Protein AF-A0A817NLB4-F1 (afdb_monomer)

Solvent-accessible surface area (backbone atoms only — not comparable to full-atom values): 5009 Å² total; per-residue (Å²): 128,78,47,80,47,75,48,80,38,77,95,74,34,36,30,43,33,36,31,35,30,97,54,79,61,84,83,73,71,67,58,63,61,53,52,50,54,52,50,53,56,39,48,76,71,68,50,59,72,89,78,52,80,73,92,68,54,46,77,45,80,45,55,32,77,47,68,66,62,45,50,53,50,53,51,52,62,54,61,77,69,114

Mean predicted aligned error: 4.41 Å

Foldseek 3Di:
DKDWDWDADPVQLEIEIEIADPDFDDPDDPVLVVLVVVQVVVVVVVDDPVPRDDSPHHYDYGYDNDVVVVVVVVCVVVVVVD

Secondary structure (DSSP, 8-state):
--EEEEEEEGGGTEEEEEEE-SS-------HHHHHHHHHHHHHHTT--GGGSPPTT-EEEEEEES-HHHHHHHHHHHHHTT-

Structure (mmCIF, N/CA/C/O backbone):
data_AF-A0A817NLB4-F1
#
_entry.id   AF-A0A817NLB4-F1
#
loop_
_atom_site.group_PDB
_atom_site.id
_atom_site.type_symbol
_atom_site.label_atom_id
_atom_site.label_alt_id
_atom_site.label_comp_id
_atom_site.label_asym_id
_atom_site.label_entity_id
_atom_site.label_seq_id
_atom_site.pdbx_PDB_ins_code
_atom_site.Cartn_x
_atom_site.Cartn_y
_atom_site.Cartn_z
_atom_site.occupancy
_atom_site.B_iso_or_equiv
_atom_site.auth_seq_id
_atom_site.auth_comp_id
_atom_site.auth_asym_id
_atom_site.auth_atom_id
_atom_site.pdbx_PDB_model_num
ATOM 1 N N . GLY A 1 1 ? 2.581 -9.962 -14.028 1.00 61.69 1 GLY A N 1
ATOM 2 C CA . GLY A 1 1 ? 1.758 -10.137 -12.814 1.00 61.69 1 GLY A CA 1
ATOM 3 C C . GLY A 1 1 ? 1.759 -8.840 -12.038 1.00 61.69 1 GLY A C 1
ATOM 4 O O . GLY A 1 1 ? 2.757 -8.137 -12.115 1.00 61.69 1 GLY A O 1
ATOM 5 N N . LYS A 1 2 ? 0.665 -8.508 -11.345 1.00 85.44 2 LYS A N 1
ATOM 6 C CA . LYS A 1 2 ? 0.601 -7.309 -10.497 1.00 85.44 2 LYS A CA 1
ATOM 7 C C . LYS A 1 2 ? 1.105 -7.651 -9.097 1.00 85.44 2 LYS A C 1
ATOM 9 O O . LYS A 1 2 ? 0.657 -8.645 -8.530 1.00 85.44 2 LYS A O 1
ATOM 14 N N . LEU A 1 3 ? 2.022 -6.855 -8.557 1.00 91.00 3 LEU A N 1
ATOM 15 C CA . LEU A 1 3 ? 2.514 -6.995 -7.183 1.00 91.00 3 LEU A CA 1
ATOM 16 C C . LEU A 1 3 ? 2.165 -5.733 -6.403 1.00 91.00 3 LEU A C 1
ATOM 18 O O . LEU A 1 3 ? 2.412 -4.629 -6.876 1.00 91.00 3 LEU A O 1
ATOM 22 N N . PHE A 1 4 ? 1.631 -5.912 -5.200 1.00 93.69 4 PHE A N 1
ATOM 23 C CA . PHE A 1 4 ? 1.333 -4.830 -4.273 1.00 93.69 4 PHE A CA 1
ATOM 24 C C . PHE A 1 4 ? 2.177 -5.024 -3.021 1.00 93.69 4 PHE A C 1
ATOM 26 O O . PHE A 1 4 ? 2.153 -6.092 -2.411 1.00 93.69 4 PHE A O 1
ATOM 33 N N . ILE A 1 5 ? 2.916 -3.991 -2.639 1.00 94.12 5 ILE A N 1
ATOM 34 C CA . ILE A 1 5 ? 3.691 -3.953 -1.402 1.00 94.12 5 ILE A CA 1
ATOM 35 C C . ILE A 1 5 ? 3.261 -2.699 -0.655 1.00 94.12 5 ILE A C 1
ATOM 37 O O . ILE A 1 5 ? 3.207 -1.621 -1.242 1.00 94.12 5 ILE A O 1
ATOM 41 N N . ALA A 1 6 ? 2.964 -2.822 0.636 1.00 94.06 6 ALA A N 1
ATOM 42 C CA . ALA A 1 6 ? 2.582 -1.694 1.475 1.00 94.06 6 ALA A CA 1
ATOM 43 C C . ALA A 1 6 ? 3.465 -1.616 2.725 1.00 94.06 6 ALA A C 1
ATOM 45 O O . ALA A 1 6 ? 3.742 -2.632 3.360 1.00 94.06 6 ALA A O 1
ATOM 46 N N . LEU A 1 7 ? 3.885 -0.403 3.084 1.00 93.44 7 LEU A N 1
ATOM 47 C CA . LEU A 1 7 ? 4.567 -0.087 4.335 1.00 93.44 7 LEU A CA 1
ATOM 48 C C . LEU A 1 7 ? 3.673 0.825 5.171 1.00 93.44 7 LEU A C 1
ATOM 50 O O . LEU A 1 7 ? 3.421 1.971 4.792 1.00 93.44 7 LEU A O 1
ATOM 54 N N . PHE A 1 8 ? 3.240 0.319 6.322 1.00 91.12 8 PHE A N 1
ATOM 55 C CA . PHE A 1 8 ? 2.470 1.069 7.309 1.00 91.12 8 PHE A CA 1
ATOM 56 C C . PHE A 1 8 ? 3.405 1.735 8.310 1.00 91.12 8 PHE A C 1
ATOM 58 O O . PHE A 1 8 ? 4.406 1.160 8.739 1.00 91.12 8 PHE A O 1
ATOM 65 N N . ILE A 1 9 ? 3.098 2.984 8.642 1.00 89.12 9 ILE A N 1
ATOM 66 C CA . ILE A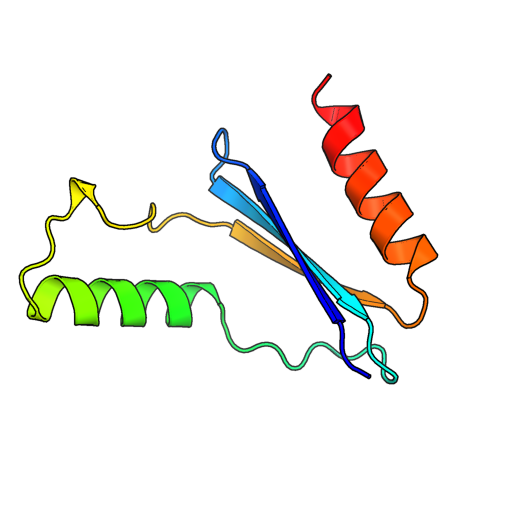 1 9 ? 3.990 3.877 9.372 1.00 89.12 9 ILE A CA 1
ATOM 67 C C . ILE A 1 9 ? 3.190 4.433 10.550 1.00 89.12 9 ILE A C 1
ATOM 69 O O . ILE A 1 9 ? 2.567 5.487 10.418 1.00 89.12 9 ILE A O 1
ATOM 73 N N . PRO A 1 10 ? 3.179 3.727 11.694 1.00 80.69 10 PRO A N 1
ATOM 74 C CA . PRO A 1 10 ? 2.265 4.049 12.785 1.00 80.69 10 PRO A CA 1
ATOM 75 C C . PRO A 1 10 ? 2.452 5.472 13.320 1.00 80.69 10 PRO A C 1
ATOM 77 O O . PRO A 1 10 ? 1.479 6.198 13.482 1.00 80.69 10 PRO A O 1
ATOM 80 N N . ASN A 1 11 ? 3.704 5.909 13.495 1.00 81.81 11 ASN A N 1
ATOM 81 C CA . ASN A 1 11 ? 4.037 7.175 14.160 1.00 81.81 11 ASN A CA 1
ATOM 82 C C . ASN A 1 11 ? 3.446 8.429 13.494 1.00 81.81 11 ASN A C 1
ATOM 84 O O . ASN A 1 11 ? 3.360 9.467 14.137 1.00 81.81 11 ASN A O 1
ATOM 88 N N . ASN A 1 12 ? 3.090 8.374 12.208 1.00 83.75 12 ASN A N 1
ATOM 89 C CA . ASN A 1 12 ? 2.506 9.512 11.490 1.00 83.75 12 ASN A CA 1
ATOM 90 C C . ASN A 1 12 ? 1.320 9.120 10.601 1.00 83.75 12 ASN A C 1
ATOM 92 O O . ASN A 1 12 ? 0.987 9.858 9.675 1.00 83.75 12 ASN A O 1
ATOM 96 N N . CYS A 1 13 ? 0.730 7.946 10.844 1.00 88.31 13 CYS A N 1
ATOM 97 C CA . CYS A 1 13 ? -0.360 7.379 10.052 1.00 88.31 13 CYS A CA 1
ATOM 98 C C . CYS A 1 13 ? -0.093 7.339 8.533 1.00 88.31 13 CYS A C 1
ATOM 100 O O . CYS A 1 13 ? -1.023 7.259 7.738 1.00 88.31 13 CYS A O 1
ATOM 102 N N . ARG A 1 14 ? 1.158 7.386 8.061 1.00 91.19 14 ARG A N 1
ATOM 103 C CA . ARG A 1 14 ? 1.427 7.294 6.619 1.00 91.19 14 ARG A CA 1
ATOM 104 C C . ARG A 1 14 ? 1.402 5.842 6.160 1.00 91.19 14 ARG A C 1
ATOM 106 O O . ARG A 1 14 ? 1.835 4.933 6.868 1.00 91.19 14 ARG A O 1
ATOM 113 N N . VAL A 1 15 ? 0.942 5.622 4.938 1.00 93.69 15 VAL A N 1
ATOM 114 C CA . VAL A 1 15 ? 0.991 4.317 4.281 1.00 93.69 15 VAL A CA 1
ATOM 115 C C . VAL A 1 15 ? 1.581 4.516 2.903 1.00 93.69 15 VAL A C 1
ATOM 117 O O . VAL A 1 15 ? 1.005 5.213 2.074 1.00 93.69 15 VAL A O 1
ATOM 120 N N . PHE A 1 16 ? 2.730 3.905 2.650 1.00 95.06 16 PHE A N 1
ATOM 121 C CA . PHE A 1 16 ? 3.311 3.891 1.316 1.00 95.06 16 PHE A CA 1
ATOM 122 C C . PHE A 1 16 ? 2.932 2.594 0.613 1.00 95.06 16 PHE A C 1
ATOM 124 O O . PHE A 1 16 ? 3.130 1.520 1.175 1.00 95.06 16 PHE A O 1
ATOM 131 N N . ILE A 1 17 ? 2.409 2.683 -0.605 1.00 95.62 17 ILE A N 1
ATOM 132 C CA . ILE A 1 17 ? 2.004 1.532 -1.413 1.00 95.62 17 ILE A CA 1
ATOM 133 C C . ILE A 1 17 ? 2.783 1.567 -2.725 1.00 95.62 17 ILE A C 1
ATOM 135 O O . ILE A 1 17 ? 2.604 2.472 -3.539 1.00 95.62 17 ILE A O 1
ATOM 139 N N . GLY A 1 18 ? 3.636 0.569 -2.931 1.00 95.75 18 GLY A N 1
ATOM 140 C CA . GLY A 1 18 ? 4.294 0.292 -4.202 1.00 95.75 18 GLY A CA 1
ATOM 141 C C . GLY A 1 18 ? 3.507 -0.738 -5.004 1.00 95.75 18 GLY A C 1
ATOM 142 O O . GLY A 1 18 ? 3.138 -1.786 -4.474 1.00 95.75 18 GLY A O 1
ATOM 143 N N . ILE A 1 19 ? 3.269 -0.449 -6.279 1.00 95.19 19 ILE A N 1
ATOM 144 C CA . ILE A 1 19 ? 2.566 -1.325 -7.215 1.00 95.19 19 ILE A CA 1
ATOM 145 C C . ILE A 1 19 ? 3.499 -1.604 -8.387 1.00 95.19 19 ILE A C 1
ATOM 147 O O . ILE A 1 19 ? 3.912 -0.667 -9.066 1.00 95.19 19 ILE A O 1
ATOM 151 N N . LEU A 1 20 ? 3.823 -2.873 -8.622 1.00 94.81 20 LEU A N 1
ATOM 152 C CA . LEU A 1 20 ? 4.462 -3.312 -9.858 1.00 94.81 20 LEU A CA 1
ATOM 153 C C . LEU A 1 20 ? 3.359 -3.648 -10.858 1.00 94.81 20 LEU A C 1
ATOM 155 O O . LEU A 1 20 ? 2.599 -4.597 -10.636 1.00 94.81 20 LEU A O 1
ATOM 159 N N . ASP A 1 21 ? 3.270 -2.886 -11.939 1.00 93.00 21 ASP A N 1
ATOM 160 C CA . ASP A 1 21 ? 2.330 -3.149 -13.027 1.00 93.00 21 ASP A CA 1
ATOM 161 C C . ASP A 1 21 ? 3.022 -2.959 -14.381 1.00 93.00 21 ASP A C 1
ATOM 163 O O . ASP A 1 21 ? 4.037 -2.284 -14.499 1.00 93.00 21 ASP A O 1
ATOM 167 N N . SER A 1 22 ? 2.460 -3.576 -15.414 1.00 90.88 22 SER A N 1
ATOM 168 C CA . SER A 1 22 ? 2.885 -3.434 -16.812 1.00 90.88 22 SER A CA 1
ATOM 169 C C . SER A 1 22 ? 2.622 -2.042 -17.395 1.00 90.88 22 SER A C 1
ATOM 171 O O . SER A 1 22 ? 3.204 -1.681 -18.413 1.00 90.88 22 SER A O 1
ATOM 173 N N . ILE A 1 23 ? 1.747 -1.264 -16.752 1.00 88.50 23 ILE A N 1
ATOM 174 C CA . ILE A 1 23 ? 1.370 0.090 -17.151 1.00 88.50 23 ILE A CA 1
ATOM 175 C C . ILE A 1 23 ? 1.588 0.999 -15.947 1.00 88.50 23 ILE A C 1
ATOM 177 O O . ILE A 1 23 ? 1.117 0.716 -14.847 1.00 88.50 23 ILE A O 1
ATOM 181 N N . ARG A 1 24 ? 2.289 2.117 -16.148 1.00 85.94 24 ARG A N 1
ATOM 182 C CA . ARG A 1 24 ? 2.601 3.086 -15.090 1.00 85.94 24 ARG A CA 1
ATOM 183 C C . ARG A 1 24 ? 1.425 4.022 -14.783 1.00 85.94 24 ARG A C 1
ATOM 185 O O . ARG A 1 24 ? 1.592 5.238 -14.721 1.00 85.94 24 ARG A O 1
ATOM 192 N N . GLU A 1 25 ? 0.239 3.461 -14.601 1.00 88.38 25 GLU A N 1
ATOM 193 C CA . GLU A 1 25 ? -0.988 4.207 -14.341 1.00 88.38 25 GLU A CA 1
ATOM 194 C C . GLU A 1 25 ? -1.620 3.762 -13.021 1.00 88.38 25 GLU A C 1
ATOM 196 O O . GLU A 1 25 ? -1.713 2.574 -12.708 1.00 88.38 25 GLU A O 1
ATOM 201 N N . ASN A 1 26 ? -2.024 4.737 -12.204 1.00 87.88 26 ASN A N 1
ATOM 202 C CA . ASN A 1 26 ? -2.639 4.465 -10.915 1.00 87.88 26 ASN A CA 1
ATOM 203 C C . ASN A 1 26 ? -4.154 4.306 -11.056 1.00 87.88 26 ASN A C 1
ATOM 205 O O . ASN A 1 26 ? -4.888 5.291 -11.040 1.00 87.88 26 ASN A O 1
ATOM 209 N N . HIS A 1 27 ? -4.613 3.058 -11.101 1.00 89.12 27 HIS A N 1
ATOM 210 C CA . HIS A 1 27 ? -6.037 2.714 -11.079 1.00 89.12 27 HIS A CA 1
ATOM 211 C C . HIS A 1 27 ? -6.571 2.407 -9.670 1.00 89.12 27 HIS A C 1
ATOM 213 O O . HIS A 1 27 ? -7.640 1.811 -9.530 1.00 89.12 27 HIS A O 1
ATOM 219 N N . MET A 1 28 ? -5.838 2.765 -8.608 1.00 90.12 28 MET A N 1
ATOM 220 C CA . MET A 1 28 ? -6.324 2.544 -7.248 1.00 90.12 28 MET A CA 1
ATOM 221 C C . MET A 1 28 ? -7.539 3.432 -6.953 1.00 90.12 28 MET A C 1
ATOM 223 O O . MET A 1 28 ? -7.538 4.619 -7.292 1.00 90.12 28 MET A O 1
ATOM 227 N N . PRO A 1 29 ? -8.564 2.897 -6.267 1.00 92.12 29 PRO A N 1
ATOM 228 C CA . PRO A 1 29 ? -9.669 3.708 -5.782 1.00 92.12 29 PRO A CA 1
ATOM 229 C C . PRO A 1 29 ? -9.186 4.679 -4.698 1.00 92.12 29 PRO A C 1
ATOM 231 O O . PRO A 1 29 ? -8.079 4.566 -4.168 1.00 92.12 29 PRO A O 1
ATOM 234 N N . ASN A 1 30 ? -10.049 5.617 -4.304 1.00 92.19 30 ASN A N 1
ATOM 235 C CA . ASN A 1 30 ? -9.776 6.470 -3.152 1.00 92.19 30 ASN A CA 1
ATOM 236 C C . ASN A 1 30 ? -9.693 5.615 -1.870 1.00 92.19 30 ASN A C 1
ATOM 238 O O . ASN A 1 30 ? -10.715 5.237 -1.291 1.00 92.19 30 ASN A O 1
ATOM 242 N N . LEU A 1 31 ? -8.465 5.320 -1.440 1.00 92.94 31 LEU A N 1
ATOM 243 C CA . LEU A 1 31 ? -8.171 4.445 -0.306 1.00 92.94 31 LEU A CA 1
ATOM 244 C C . LEU A 1 31 ? -8.684 4.992 1.028 1.00 92.94 31 LEU A C 1
ATOM 246 O O . LEU A 1 31 ? -9.122 4.208 1.863 1.00 92.9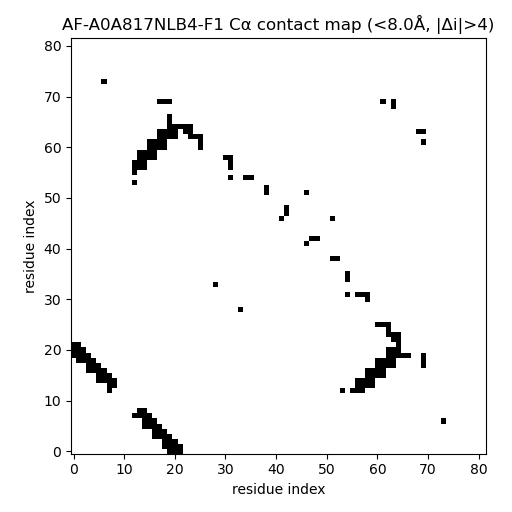4 31 LEU A O 1
ATOM 250 N N . ASN A 1 32 ? -8.726 6.316 1.199 1.00 91.50 32 ASN A N 1
ATOM 251 C CA . ASN A 1 32 ? -9.311 6.937 2.391 1.00 91.50 32 ASN A CA 1
ATOM 252 C C . ASN A 1 32 ? -10.809 6.661 2.477 1.00 91.50 32 ASN A C 1
ATOM 254 O O . ASN A 1 32 ? -11.318 6.253 3.519 1.00 91.50 32 ASN A O 1
ATOM 258 N N . LYS A 1 33 ? -11.519 6.830 1.356 1.00 93.12 33 LYS A N 1
ATOM 259 C CA . LYS A 1 33 ? -12.948 6.512 1.279 1.00 93.12 33 LYS A CA 1
ATOM 260 C C . LYS A 1 33 ? -13.192 5.019 1.510 1.00 93.12 33 LYS A C 1
ATOM 262 O O . LYS A 1 33 ? -14.137 4.659 2.203 1.00 93.12 33 LYS A O 1
ATOM 267 N N . LEU A 1 34 ? -12.339 4.160 0.954 1.00 93.38 34 LEU A N 1
ATOM 268 C CA . LEU A 1 34 ? -12.446 2.711 1.117 1.00 93.38 34 LEU A CA 1
ATOM 269 C C . LEU A 1 34 ? -12.230 2.280 2.577 1.00 93.38 34 LEU A C 1
ATOM 271 O O . LEU A 1 34 ? -13.046 1.523 3.099 1.00 93.38 34 LEU A O 1
ATOM 275 N N . LEU A 1 35 ? -11.198 2.810 3.243 1.00 92.31 35 LEU A N 1
ATOM 276 C CA . LEU A 1 35 ? -10.928 2.567 4.662 1.00 92.31 35 LEU A CA 1
ATOM 277 C C . LEU A 1 35 ? -12.099 3.028 5.534 1.00 92.31 35 LEU A C 1
ATOM 279 O O . LEU A 1 35 ? -12.591 2.257 6.352 1.00 92.31 35 LEU A O 1
ATOM 283 N N . LYS A 1 36 ? -12.586 4.255 5.315 1.00 91.81 36 LYS A N 1
ATOM 284 C CA . LYS A 1 36 ? -13.707 4.817 6.074 1.00 91.81 36 LYS A CA 1
ATOM 285 C C . LYS A 1 36 ? -14.960 3.948 5.958 1.00 91.81 36 LYS A C 1
ATOM 287 O O . LYS A 1 36 ? -15.544 3.578 6.972 1.00 91.81 36 LYS A O 1
ATOM 292 N N . ASN A 1 37 ? -15.326 3.566 4.734 1.00 93.88 37 ASN A N 1
ATOM 293 C CA . ASN A 1 37 ? -16.484 2.709 4.486 1.00 93.88 37 ASN A CA 1
ATOM 294 C C . ASN A 1 37 ? -16.340 1.333 5.162 1.00 93.88 37 ASN A C 1
ATOM 296 O O . ASN A 1 37 ? -17.323 0.775 5.645 1.00 93.88 37 ASN A O 1
ATOM 300 N N . GLU A 1 38 ? -15.133 0.759 5.179 1.00 93.56 38 GLU A N 1
ATOM 301 C CA . GLU A 1 38 ? -14.870 -0.517 5.851 1.00 93.56 38 GLU A CA 1
ATOM 302 C C . GLU A 1 38 ? -14.974 -0.385 7.380 1.00 93.56 38 GLU A C 1
ATOM 304 O O . GLU A 1 38 ? -15.600 -1.228 8.023 1.00 93.56 38 GLU A O 1
ATOM 309 N N . CYS A 1 39 ? -14.445 0.695 7.964 1.00 93.12 39 CYS A N 1
ATOM 310 C CA . CYS A 1 39 ? -14.604 0.998 9.388 1.00 93.12 39 CYS A CA 1
ATOM 311 C C . CYS A 1 39 ? -16.081 1.166 9.772 1.00 93.12 39 CYS A C 1
ATOM 313 O O . CYS A 1 39 ? -16.532 0.553 10.737 1.00 93.12 39 CYS A O 1
ATOM 315 N N . GLU A 1 40 ? -16.860 1.923 8.994 1.00 93.31 40 GLU A N 1
ATOM 316 C CA . GLU A 1 40 ? -1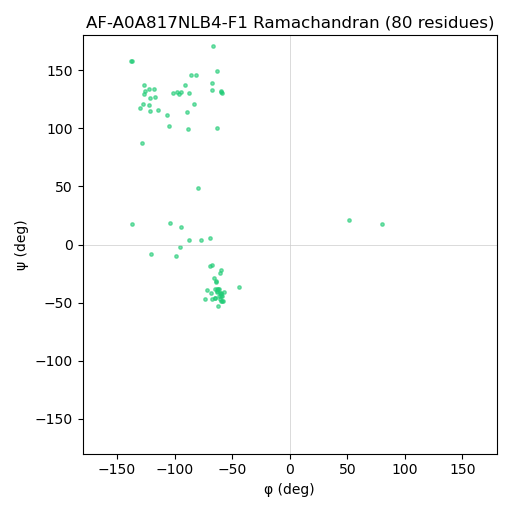8.302 2.110 9.218 1.00 93.31 40 GLU A CA 1
ATOM 317 C C . GLU A 1 40 ? -19.063 0.776 9.188 1.00 93.31 40 GLU A C 1
ATOM 319 O O . GLU A 1 40 ? -19.869 0.497 10.076 1.00 93.31 40 GLU A O 1
ATOM 324 N N . LYS A 1 41 ? -18.759 -0.100 8.221 1.00 94.94 41 LYS A N 1
ATOM 325 C CA . LYS A 1 41 ? -19.352 -1.446 8.153 1.00 94.94 41 LYS A CA 1
ATOM 326 C C . LYS A 1 41 ? -19.002 -2.306 9.366 1.00 94.94 41 LYS A C 1
ATOM 328 O O . LYS A 1 41 ? -19.832 -3.093 9.812 1.00 94.94 41 LYS A O 1
ATOM 333 N N . ARG A 1 42 ? -17.776 -2.206 9.885 1.00 94.62 42 ARG A N 1
ATOM 334 C CA . ARG A 1 42 ? -17.340 -2.955 11.077 1.00 94.62 42 ARG A CA 1
ATOM 335 C C . ARG A 1 42 ? -17.989 -2.428 12.352 1.00 94.62 42 ARG A C 1
ATOM 337 O O . ARG A 1 42 ? -18.415 -3.238 13.171 1.00 94.62 42 ARG A O 1
ATOM 344 N N . LEU A 1 43 ? -18.145 -1.111 12.476 1.00 94.06 43 LEU A N 1
ATOM 345 C CA . LEU A 1 43 ? -18.895 -0.486 13.570 1.00 94.06 43 LEU A CA 1
ATOM 346 C C . LEU A 1 43 ? -20.350 -0.959 13.593 1.00 94.06 43 LEU A C 1
ATOM 348 O O . LEU A 1 43 ? -20.851 -1.348 14.642 1.00 94.06 43 LEU A O 1
ATOM 352 N N . GLN A 1 44 ? -21.007 -1.019 12.431 1.00 94.62 44 GLN A N 1
ATOM 353 C CA . GLN A 1 44 ? -22.375 -1.547 12.314 1.00 94.62 44 GLN A CA 1
ATOM 354 C C . GLN A 1 44 ? -22.492 -3.019 12.743 1.00 94.62 44 GLN A C 1
ATOM 356 O O . GLN A 1 44 ? -23.563 -3.456 13.151 1.00 94.62 44 GLN A O 1
ATOM 361 N N . LYS A 1 45 ? -21.394 -3.783 12.677 1.00 95.81 45 LYS A N 1
ATOM 362 C CA . LYS A 1 45 ? -21.310 -5.174 13.151 1.00 95.81 45 LYS A CA 1
ATOM 363 C C . LYS A 1 45 ? -20.938 -5.294 14.635 1.00 95.81 45 LYS A C 1
ATOM 365 O O . LYS A 1 45 ? -20.761 -6.411 15.111 1.00 95.81 45 LYS A O 1
ATOM 370 N N . GLY A 1 46 ? -20.803 -4.179 15.355 1.00 93.38 46 GLY A N 1
ATOM 371 C CA . GLY A 1 46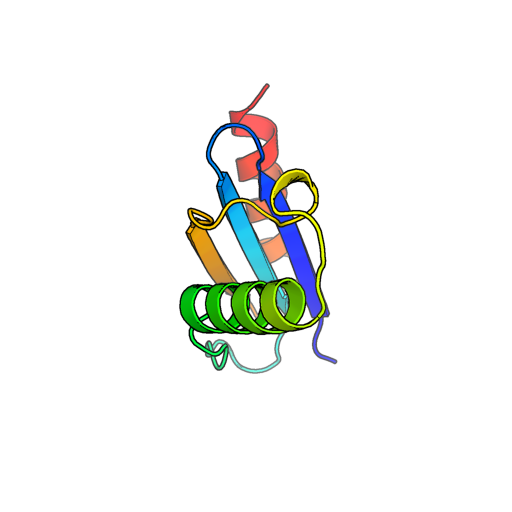 ? -20.491 -4.159 16.786 1.00 93.38 46 GLY A CA 1
ATOM 372 C C . GLY A 1 46 ? -19.011 -4.356 17.128 1.00 93.38 46 GLY A C 1
ATOM 373 O O . GLY A 1 46 ? -18.701 -4.690 18.267 1.00 93.38 46 GLY A O 1
ATOM 374 N N . ILE A 1 47 ? -18.090 -4.172 16.172 1.00 94.31 47 ILE A N 1
ATOM 375 C CA . ILE A 1 47 ? -16.646 -4.176 16.462 1.00 94.31 47 ILE A CA 1
ATOM 376 C C . ILE A 1 47 ? -16.298 -2.949 17.314 1.00 94.31 47 ILE A C 1
ATOM 378 O O . ILE A 1 47 ? -16.686 -1.832 16.966 1.00 94.31 47 ILE A O 1
ATOM 382 N N . ASP A 1 48 ? -15.533 -3.150 18.391 1.00 90.81 48 ASP A N 1
ATOM 383 C CA . ASP A 1 48 ? -15.035 -2.054 19.227 1.00 90.81 48 ASP A CA 1
ATOM 384 C C . ASP A 1 48 ? -14.165 -1.089 18.403 1.00 90.81 48 ASP A C 1
ATOM 386 O O . ASP A 1 48 ? -13.236 -1.490 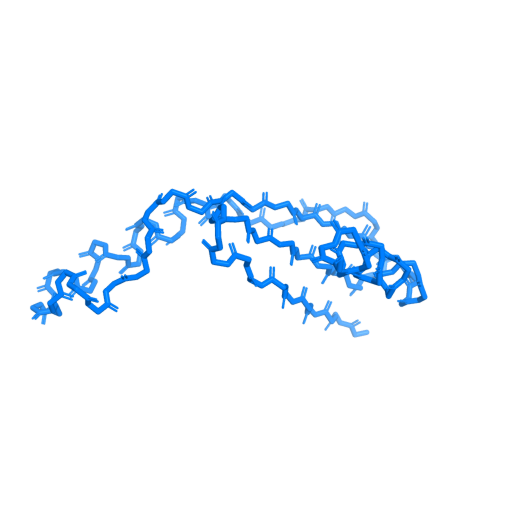17.700 1.00 90.81 48 ASP A O 1
ATOM 390 N N . THR A 1 49 ? -14.453 0.202 18.547 1.00 87.62 49 THR A N 1
ATOM 391 C CA . THR A 1 49 ? -13.652 1.334 18.073 1.00 87.62 49 THR A CA 1
ATOM 392 C C . THR A 1 49 ? -12.150 1.210 18.337 1.00 87.62 49 THR A C 1
ATOM 394 O O . THR A 1 49 ? -11.365 1.589 17.472 1.00 87.62 49 THR A O 1
ATOM 397 N N . ASN A 1 50 ? -11.735 0.633 19.469 1.00 88.88 50 ASN A N 1
ATOM 398 C CA . ASN A 1 50 ? -10.320 0.458 19.817 1.00 88.88 50 ASN A CA 1
ATOM 399 C C . ASN A 1 50 ? -9.594 -0.567 18.931 1.00 88.88 50 ASN A C 1
ATOM 401 O O . ASN A 1 50 ? -8.367 -0.589 18.878 1.00 88.88 50 ASN A O 1
ATOM 405 N N . LEU A 1 51 ? -10.347 -1.427 18.239 1.00 88.06 51 LEU A N 1
ATOM 406 C CA . LEU A 1 51 ? -9.826 -2.432 17.311 1.00 88.06 51 LEU A CA 1
ATOM 407 C C . LEU A 1 51 ? -9.837 -1.945 15.858 1.00 88.06 51 LEU A C 1
ATOM 409 O O . LEU A 1 51 ? -9.419 -2.675 14.953 1.00 88.06 51 LEU A O 1
ATOM 413 N N . LEU A 1 52 ? -10.345 -0.736 15.608 1.00 87.88 52 LEU A N 1
ATOM 414 C CA . LEU A 1 52 ? -10.377 -0.158 14.275 1.00 87.88 52 LEU A CA 1
ATOM 415 C C . LEU A 1 52 ? -9.064 0.563 13.959 1.00 87.88 52 LEU A C 1
ATOM 417 O O . LEU A 1 52 ? -8.440 1.161 14.836 1.00 87.88 52 LEU A O 1
ATOM 421 N N . PRO A 1 53 ? -8.633 0.533 12.689 1.00 84.31 53 PRO A N 1
ATOM 422 C CA . PRO A 1 53 ? -7.498 1.328 12.253 1.00 84.31 53 PRO A CA 1
ATOM 423 C C . PRO A 1 53 ? -7.797 2.827 12.397 1.00 84.31 53 PRO A C 1
ATOM 425 O O . PRO A 1 53 ? -8.933 3.271 12.231 1.00 84.31 53 PRO A O 1
ATOM 428 N N . ILE A 1 54 ? -6.753 3.616 12.652 1.00 77.00 54 ILE A N 1
ATOM 429 C CA . ILE A 1 54 ? -6.846 5.077 12.764 1.00 77.00 54 ILE A CA 1
ATOM 430 C C . ILE A 1 54 ? -7.406 5.654 11.449 1.00 77.00 54 ILE A C 1
ATOM 432 O O . ILE A 1 54 ? -6.915 5.339 10.368 1.00 77.00 54 ILE A O 1
ATOM 436 N N . ASN A 1 55 ? -8.423 6.516 11.504 1.00 69.94 55 ASN A N 1
ATOM 437 C CA . ASN A 1 55 ? -9.082 7.045 10.296 1.00 69.94 55 ASN A CA 1
ATOM 438 C C . ASN A 1 55 ? -8.289 8.153 9.569 1.00 69.94 55 ASN A C 1
ATOM 440 O O . ASN A 1 55 ? -8.766 8.706 8.582 1.00 69.94 55 ASN A O 1
ATOM 444 N N . GLU A 1 56 ? -7.078 8.463 10.027 1.00 81.25 56 GLU A N 1
ATOM 445 C CA . GLU A 1 56 ? -6.229 9.548 9.515 1.00 81.25 56 GLU A CA 1
ATOM 446 C C . GLU A 1 56 ? -5.077 9.039 8.638 1.00 81.25 56 GLU A C 1
ATOM 448 O O . GLU A 1 56 ? -4.089 9.744 8.420 1.00 81.25 56 GLU A O 1
ATOM 453 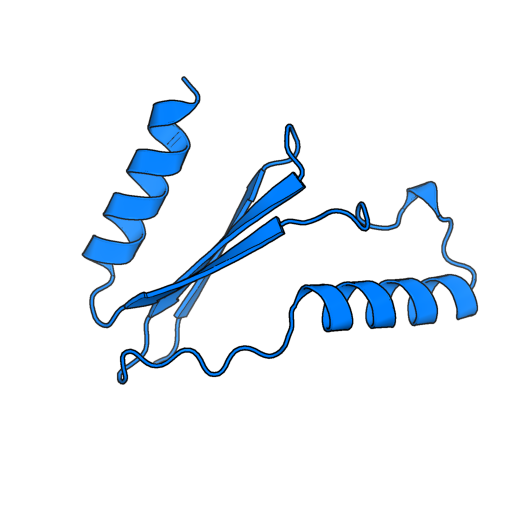N N . HIS A 1 57 ? -5.178 7.803 8.130 1.00 89.06 57 HIS A N 1
ATOM 454 C CA . HIS A 1 57 ? -4.129 7.256 7.280 1.00 89.06 57 HIS A CA 1
ATOM 455 C C . HIS A 1 57 ? -3.908 8.114 6.026 1.00 89.06 57 HIS A C 1
ATOM 457 O O . HIS A 1 57 ? -4.842 8.458 5.309 1.00 89.06 57 HIS A O 1
ATOM 463 N N . GLN A 1 58 ? -2.651 8.432 5.730 1.00 91.06 58 GLN A N 1
ATOM 464 C CA . GLN A 1 58 ? -2.255 9.149 4.521 1.00 91.06 58 GLN A CA 1
ATOM 465 C C . GLN A 1 58 ? -1.621 8.166 3.540 1.00 91.06 58 GLN A C 1
ATOM 467 O O . GLN A 1 58 ? -0.465 7.772 3.706 1.00 91.06 58 GLN A O 1
ATOM 472 N N . PHE A 1 59 ? -2.382 7.760 2.523 1.00 93.50 59 PHE A N 1
ATOM 473 C CA . PHE A 1 59 ? -1.910 6.826 1.504 1.00 93.50 59 PHE A CA 1
ATOM 474 C C . PHE A 1 59 ? -1.116 7.539 0.404 1.00 93.50 59 PHE A C 1
ATOM 476 O O . PHE A 1 59 ? -1.646 8.387 -0.314 1.00 93.50 59 PHE A O 1
ATOM 483 N N . GLU A 1 60 ? 0.136 7.135 0.218 1.00 93.75 60 GLU A N 1
ATOM 484 C CA . GLU A 1 60 ? 0.959 7.479 -0.937 1.00 93.75 60 GLU A CA 1
ATOM 485 C C . GLU A 1 60 ? 1.082 6.251 -1.843 1.00 93.75 60 GLU A C 1
ATOM 487 O O . GLU A 1 60 ? 1.723 5.265 -1.485 1.00 93.75 60 GLU A O 1
ATOM 492 N N . VAL A 1 61 ? 0.477 6.310 -3.031 1.00 94.75 61 VAL A N 1
ATOM 493 C CA . VAL A 1 61 ? 0.518 5.217 -4.013 1.00 94.75 61 VAL A CA 1
ATOM 494 C C . VAL A 1 61 ? 1.540 5.532 -5.102 1.00 94.75 61 VAL A C 1
ATOM 496 O O . VAL A 1 61 ? 1.515 6.613 -5.698 1.00 94.75 61 VAL A O 1
ATOM 499 N N . LYS A 1 62 ? 2.429 4.579 -5.389 1.00 94.88 62 LYS A N 1
ATOM 500 C CA . LYS A 1 62 ? 3.393 4.637 -6.492 1.00 94.88 62 LYS A CA 1
ATOM 501 C C . LYS A 1 62 ? 3.295 3.383 -7.344 1.00 94.88 62 LYS A C 1
ATOM 503 O O . LYS A 1 62 ? 3.535 2.285 -6.855 1.00 94.88 62 LYS A O 1
ATOM 508 N N . VAL A 1 63 ? 2.995 3.580 -8.624 1.00 94.94 63 VAL A N 1
ATOM 509 C CA . VAL A 1 63 ? 3.026 2.527 -9.642 1.00 94.94 63 VAL A CA 1
ATOM 510 C C . VAL A 1 63 ? 4.344 2.612 -10.401 1.00 94.94 63 VAL A C 1
ATOM 512 O O . VAL A 1 63 ? 4.753 3.697 -10.830 1.00 94.94 63 VAL A O 1
ATOM 515 N N . ASP A 1 64 ? 5.015 1.479 -10.544 1.00 94.81 64 ASP A N 1
ATOM 516 C CA . ASP A 1 64 ? 6.273 1.341 -11.266 1.00 94.81 64 ASP A CA 1
ATOM 517 C C . ASP A 1 64 ? 6.258 0.064 -12.117 1.00 94.81 64 ASP A C 1
ATOM 519 O O . ASP A 1 64 ? 5.487 -0.858 -11.857 1.00 94.81 64 ASP A O 1
ATOM 523 N N . MET A 1 65 ? 7.102 0.030 -13.146 1.00 94.19 65 MET A N 1
ATOM 524 C CA . MET A 1 65 ? 7.262 -1.143 -14.022 1.00 94.19 65 MET A CA 1
ATOM 525 C C . MET A 1 65 ? 8.491 -1.975 -13.636 1.00 94.19 65 MET A C 1
ATOM 527 O O . MET A 1 65 ? 8.663 -3.089 -14.123 1.00 94.19 65 MET A O 1
ATOM 531 N N . ASP A 1 66 ? 9.328 -1.441 -12.744 1.00 93.88 66 ASP A N 1
ATOM 532 C CA . ASP A 1 66 ? 10.543 -2.077 -12.252 1.00 93.88 66 ASP A CA 1
ATOM 533 C C . ASP A 1 66 ? 10.488 -2.229 -10.726 1.00 93.88 66 ASP A C 1
ATOM 535 O O . ASP A 1 66 ? 10.280 -1.270 -9.972 1.00 93.88 66 ASP A O 1
ATOM 539 N N . ILE A 1 67 ? 10.694 -3.461 -10.264 1.00 93.38 67 ILE A N 1
ATOM 540 C CA . ILE A 1 67 ? 10.679 -3.804 -8.847 1.00 93.38 67 ILE A CA 1
ATOM 541 C C . ILE A 1 67 ? 11.837 -3.145 -8.085 1.00 93.38 67 ILE A C 1
ATOM 543 O O . ILE A 1 67 ? 11.676 -2.803 -6.911 1.00 93.38 67 ILE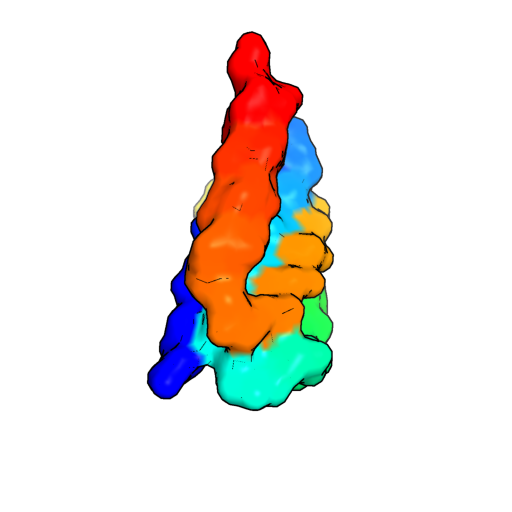 A O 1
ATOM 547 N N . GLU A 1 68 ? 12.977 -2.884 -8.733 1.00 95.56 68 GLU A N 1
ATOM 548 C CA . GLU A 1 68 ? 14.094 -2.186 -8.096 1.00 95.56 68 GLU A CA 1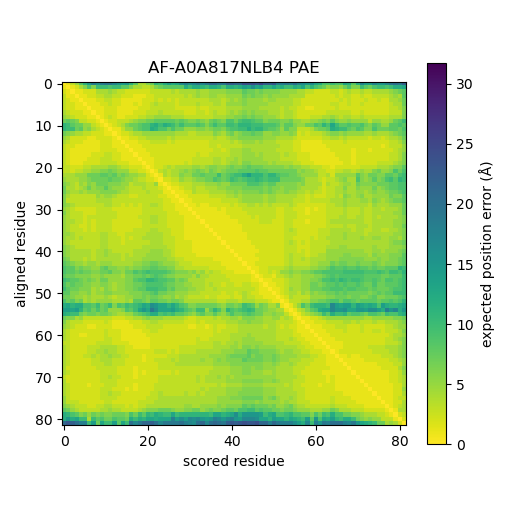
ATOM 549 C C . GLU A 1 68 ? 13.721 -0.760 -7.695 1.00 95.56 68 GLU A C 1
ATOM 551 O O . GLU A 1 68 ? 14.125 -0.287 -6.630 1.00 95.56 68 GLU A O 1
ATOM 556 N N . ASN A 1 69 ? 12.934 -0.064 -8.520 1.00 94.56 69 ASN A N 1
ATOM 557 C CA . ASN A 1 69 ? 12.475 1.291 -8.219 1.00 94.56 69 ASN A CA 1
ATOM 558 C C . ASN A 1 69 ? 11.564 1.310 -6.994 1.00 94.56 69 ASN A C 1
ATOM 560 O O . ASN A 1 69 ? 11.654 2.223 -6.167 1.00 94.56 69 ASN A O 1
ATOM 564 N N . ILE A 1 70 ? 10.717 0.290 -6.849 1.00 94.56 70 ILE A N 1
ATOM 565 C CA . ILE A 1 70 ? 9.880 0.114 -5.663 1.00 94.56 70 ILE A CA 1
ATOM 566 C C . ILE A 1 70 ? 10.783 -0.086 -4.441 1.00 94.56 70 ILE A C 1
ATOM 568 O O . ILE A 1 70 ? 10.699 0.696 -3.493 1.00 94.56 70 ILE A O 1
ATOM 572 N N . TRP A 1 71 ? 11.721 -1.035 -4.482 1.00 94.94 71 TRP A N 1
ATOM 573 C CA . TRP A 1 71 ? 12.629 -1.290 -3.358 1.00 94.94 71 TRP A CA 1
ATOM 574 C C . TRP A 1 71 ? 13.493 -0.084 -2.983 1.00 94.94 71 TRP A C 1
ATOM 576 O O . TRP A 1 71 ? 13.617 0.227 -1.799 1.00 94.94 71 TRP A O 1
ATOM 586 N N . LYS A 1 72 ? 14.029 0.659 -3.959 1.00 95.19 72 LYS A N 1
ATOM 587 C CA . LYS A 1 72 ? 14.782 1.904 -3.719 1.00 95.19 72 LYS A CA 1
ATOM 588 C C . LYS A 1 72 ? 13.944 2.922 -2.937 1.00 95.19 72 LYS A C 1
ATOM 590 O O . LYS A 1 72 ? 14.454 3.548 -2.005 1.00 95.19 72 LYS A O 1
ATOM 595 N N . ARG A 1 73 ? 12.650 3.065 -3.254 1.00 94.69 73 ARG A N 1
ATOM 596 C CA . ARG A 1 73 ? 11.728 3.950 -2.515 1.00 94.69 73 ARG A CA 1
ATOM 597 C C . ARG A 1 73 ? 11.476 3.453 -1.095 1.00 94.69 73 ARG A C 1
ATOM 599 O O . ARG A 1 73 ? 11.592 4.248 -0.166 1.00 94.69 73 ARG A O 1
ATOM 606 N N . PHE A 1 74 ? 11.190 2.164 -0.917 1.00 94.19 74 PHE A N 1
ATOM 607 C CA . PHE A 1 74 ? 10.993 1.572 0.411 1.00 94.19 74 PHE A CA 1
ATOM 608 C C . PHE A 1 74 ? 12.234 1.747 1.289 1.00 94.19 74 PHE A C 1
ATOM 610 O O . PHE A 1 74 ? 12.130 2.264 2.400 1.00 94.19 74 PHE A O 1
ATOM 617 N N . ASN A 1 75 ? 13.416 1.419 0.765 1.00 93.56 75 ASN A N 1
ATOM 618 C CA . ASN A 1 75 ? 14.683 1.585 1.473 1.00 93.56 75 ASN A CA 1
ATOM 619 C C . ASN A 1 75 ? 14.927 3.045 1.859 1.00 93.56 75 ASN A C 1
ATOM 621 O O . ASN A 1 75 ? 15.320 3.311 2.989 1.00 93.56 75 ASN A O 1
ATOM 625 N N . LYS A 1 76 ? 14.628 4.010 0.980 1.00 93.56 76 LYS A N 1
ATOM 626 C CA . LYS A 1 76 ? 14.712 5.438 1.320 1.00 93.56 76 LYS A CA 1
ATOM 627 C C . LYS A 1 76 ? 13.758 5.817 2.459 1.00 93.56 76 LYS A C 1
ATOM 629 O O . LYS A 1 76 ? 14.158 6.527 3.376 1.00 93.56 76 LYS A O 1
ATOM 634 N N . ILE A 1 77 ? 12.512 5.341 2.421 1.00 91.50 77 ILE A N 1
ATOM 635 C CA . ILE A 1 77 ? 11.512 5.619 3.465 1.00 91.50 77 ILE A CA 1
ATOM 636 C C . ILE A 1 77 ? 11.938 5.032 4.814 1.00 91.50 77 ILE A C 1
ATOM 638 O O . ILE A 1 77 ? 11.723 5.674 5.840 1.00 91.50 77 ILE A O 1
ATOM 642 N N . ILE A 1 78 ? 12.519 3.831 4.815 1.00 89.81 78 ILE A N 1
ATOM 643 C CA . ILE A 1 78 ? 12.978 3.136 6.023 1.00 89.81 78 ILE A CA 1
ATOM 644 C C . ILE A 1 78 ? 14.257 3.781 6.569 1.00 89.81 78 ILE A C 1
ATOM 646 O O . ILE A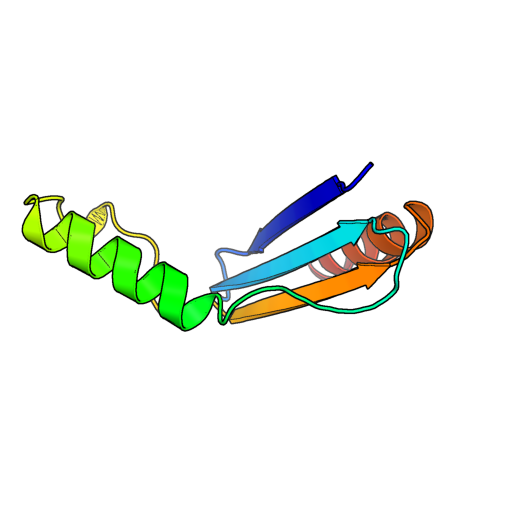 1 78 ? 14.333 4.062 7.761 1.00 89.81 78 ILE A O 1
ATOM 650 N N . SER A 1 79 ? 15.244 4.061 5.715 1.00 89.94 79 SER A N 1
ATOM 651 C CA . SER A 1 79 ? 16.516 4.667 6.127 1.00 89.94 79 SER A CA 1
ATOM 652 C C . SER A 1 79 ? 16.347 6.076 6.687 1.00 89.94 79 SER A C 1
ATOM 654 O O . SER A 1 79 ? 17.050 6.428 7.622 1.00 89.94 79 SER A O 1
ATOM 656 N N . ASN A 1 80 ? 15.372 6.849 6.199 1.00 81.56 80 ASN A N 1
ATOM 657 C CA . ASN A 1 80 ? 15.044 8.176 6.736 1.00 81.56 80 ASN A CA 1
ATOM 658 C C . ASN A 1 80 ? 14.400 8.150 8.142 1.00 81.56 80 ASN A C 1
ATOM 660 O O . ASN A 1 80 ? 13.927 9.183 8.610 1.00 81.56 80 ASN A O 1
ATOM 664 N N . ARG A 1 81 ? 14.302 6.982 8.786 1.00 68.44 81 ARG A N 1
ATOM 665 C CA . ARG A 1 81 ? 13.720 6.808 10.130 1.00 68.44 81 ARG A CA 1
ATOM 666 C C . ARG A 1 81 ? 14.677 6.226 11.153 1.00 68.44 81 ARG A C 1
ATOM 668 O O . ARG A 1 81 ? 14.272 6.090 12.305 1.00 68.44 81 ARG A O 1
ATOM 675 N N . LYS A 1 82 ? 15.858 5.791 10.714 1.00 55.47 82 LYS A N 1
ATOM 676 C CA . LYS A 1 82 ? 16.960 5.507 11.632 1.00 55.47 82 LYS A CA 1
ATOM 677 C C . LYS A 1 82 ? 17.491 6.831 12.157 1.00 55.47 82 LYS A C 1
ATOM 679 O O . LYS A 1 82 ? 17.858 6.847 13.346 1.00 55.47 82 LYS A O 1
#

Sequence (82 aa):
GKLFIALFIPNNCRVFIGILDSIRENHMPNLNKLLKNECEKRLQKGIDTNLLPINEHQFEVKVDMDIENIWKRFNKIISNRK

pLDDT: mean 90.12, std 7.24, range [55.47, 95.81]

Radius of gyration: 14.83 Å; Cα contacts (8 Å, |Δi|>4): 97; chains: 1; bounding box: 39×20×37 Å

Nearest PDB structures (foldseek):
  6m6w-assembly1_A  TM=4.665E-01  e=6.197E-01  Shewanella oneidensis MR-1
  4qtp-assembly2_B  TM=2.881E-01  e=1.972E+00  Mycobacterium avium subsp. paratuberculosis K-10
  3gku-assembly1_A  TM=3.717E-01  e=4.781E+00  [Clostridium] symbiosum ATCC 14940
  5fus-assembly1_A  TM=2.831E-01  e=2.590E+00  Burkholderia cenocepacia J2315